Protein 1VI4 (pdb70)

Secondary structure (DSSP, 8-state):
---HHHHHHHSGGG--------EE-SS-S-EEEEEEEEE-SS--HHHHHHHTS--TTEEEEEE-TT--SSB--HHHHHHHHHTT--EEEEEEEE---------EEEEEEE-SPPP---S--EES--B-----B-TTSEEEEETTEE---S------

Nearest PDB structures (foldseek):
  1vi4-assembly1_A  TM=1.006E+00  e=1.254E-30  Vibrio cholerae
  3c8o-assembly1_B  TM=9.596E-01  e=2.196E-20  Pseudomonas aeruginosa
  2pcn-assembly1_A  TM=9.582E-01  e=2.403E-16  Geobacillus kaustophilus HTA426
  1j3l-assembly1_A  TM=9.278E-01  e=1.920E-16  Thermus thermophilus
  1nxj-assembly1_A  TM=9.065E-01  e=3.180E-16  Mycobacterium tuberculosis

B-factor: mean 25.42, std 8.99, range [13.86, 71.29]

Sequence (156 aa):
RDITPDLCDKYESQVTLLNLPLQNFGQRSAFWGEIVTVRCYHDNSKVRDVLSQNGKGKVLVVDGHGSCHKALGDQLAILAIKNDWEGVIIYGAVRDVVASEDLGIKALGTSPFKTEKRGAGQVNVTLTQNQIVEPGDYLYADWNGILSETALDVAE

Radius of gyration: 14.41 Å; Cα contacts (8 Å, |Δi|>4): 395; chains: 1; bounding box: 34×39×31 Å

Organism: Vibrio cholerae serotype O1 (strain ATCC 39315 / El Tor Inaba N16961) (NCBI:txid243277)

Foldseek 3Di:
DDWVVVCCVPVVVFKDFDDDPKDWQALDQKFKAFEKEKEAELALQVVQVVLQAQAARYEYEYHNVQEAQAANEVVSVVSNVVSHHQAYHYSYAHDPRVNNYHHTYMYNYHHNHHGDHDPDIDIQDWDAVNDIDHGRAMWIGGVVGIMHRDDDDTDD

CATH classification: 3.50.30.40

InterPro domains:
  IPR005493 Ribonuclease E inhibitor RraA/RraA-like protein [PF03737] (5-152)
  IPR005493 Ribonuclease E inhibitor RraA/RraA-like protein [cd16841] (6-152)
  IPR010203 Regulator of ribonuclease activity A [TIGR01935] (5-154)
  IPR036704 Ribonuclease E inhibitor RraA/RraA-like superfamily [SSF89562] (1-158)

Structure (mmCIF, N/CA/C/O backbone):
data_1VI4
#
_entry.id   1VI4
#
_cell.length_a   115.330
_cell.length_b   115.330
_cell.length_c   94.585
_cell.angle_alpha   90.00
_cell.angle_beta   90.00
_cell.angle_gamma   120.00
#
_symmetry.space_group_name_H-M   'H 3 2'
#
loop_
_entity.id
_entity.type
_entity.pdbx_description
1 polymer 'Regulator of ribonuclease activity A protein 1'
2 water water
#
loop_
_atom_site.group_PDB
_atom_site.id
_atom_site.type_symbol
_atom_site.label_atom_id
_atom_site.label_alt_id
_atom_site.label_comp_id
_atom_site.label_asym_id
_atom_site.label_entity_id
_atom_site.label_seq_id
_atom_site.pdbx_PDB_ins_code
_atom_site.Cartn_x
_atom_site.Cartn_y
_atom_site.Cartn_z
_atom_site.occupancy
_atom_site.B_iso_or_equiv
_atom_site.auth_seq_id
_atom_site.auth_comp_id
_atom_site.auth_asym_id
_atom_site.auth_atom_id
_atom_site.pdbx_PDB_model_num
ATOM 9 N N . ARG A 1 5 ? 3.465 15.080 28.246 1.00 41.84 3 ARG A N 1
ATOM 10 C CA . ARG A 1 5 ? 2.424 15.762 27.497 1.00 37.58 3 ARG A CA 1
ATOM 11 C C . ARG A 1 5 ? 2.724 15.958 26.019 1.00 33.63 3 ARG A C 1
ATOM 12 O O . ARG A 1 5 ? 3.877 15.930 25.581 1.00 33.82 3 ARG A O 1
ATOM 20 N N . ASP A 1 6 ? 1.654 16.229 25.257 1.00 28.96 4 ASP A N 1
ATOM 21 C CA . ASP A 1 6 ? 1.776 16.490 23.829 1.00 24.95 4 ASP A CA 1
ATOM 22 C C . ASP A 1 6 ? 2.451 17.866 23.675 1.00 24.69 4 ASP A C 1
ATOM 23 O O . ASP A 1 6 ? 1.922 18.772 24.344 1.00 26.25 4 ASP A O 1
ATOM 28 N N . ILE A 1 7 ? 3.328 18.054 22.695 1.00 22.04 5 ILE A N 1
ATOM 29 C CA . ILE A 1 7 ? 4.017 19.306 22.503 1.00 20.22 5 ILE A CA 1
ATOM 30 C C . ILE A 1 7 ? 3.876 19.867 21.104 1.00 19.06 5 ILE A C 1
ATOM 31 O O . ILE A 1 7 ? 3.987 21.080 20.937 1.00 20.62 5 ILE A O 1
ATOM 36 N N . THR A 1 8 ? 3.596 19.063 20.058 1.00 17.51 6 THR A N 1
ATOM 37 C CA . THR A 1 8 ? 3.523 19.578 18.725 1.00 16.58 6 THR A CA 1
ATOM 38 C C . THR A 1 8 ? 2.293 20.444 18.429 1.00 17.42 6 THR A C 1
ATOM 39 O O . THR A 1 8 ? 2.440 21.299 17.589 1.00 16.60 6 THR A O 1
ATOM 43 N N . PRO A 1 9 ? 1.127 20.138 18.944 1.00 17.94 7 PRO A N 1
ATOM 44 C CA . PRO A 1 9 ? -0.064 20.958 18.668 1.00 19.10 7 PRO A CA 1
ATOM 45 C C . PRO A 1 9 ? 0.169 22.398 19.152 1.00 18.88 7 PRO A C 1
ATOM 46 O O . PRO A 1 9 ? -0.186 23.278 18.391 1.00 20.88 7 PRO A O 1
ATOM 50 N N . ASP A 1 10 ? 0.642 22.599 20.368 1.00 21.60 8 ASP A N 1
ATOM 51 C CA . ASP A 1 10 ? 0.937 23.963 20.844 1.00 22.75 8 ASP A CA 1
ATOM 52 C C . ASP A 1 10 ? 1.953 24.675 19.973 1.00 23.33 8 ASP A C 1
ATOM 53 O O . ASP A 1 10 ? 1.849 25.890 19.662 1.00 23.20 8 ASP A O 1
ATOM 58 N N . LEU A 1 11 ? 2.989 23.986 19.500 1.00 23.11 9 LEU A N 1
ATOM 59 C CA . LEU A 1 11 ? 4.012 24.527 18.631 1.00 21.37 9 LEU A CA 1
ATOM 60 C C . LEU A 1 11 ? 3.444 24.983 17.318 1.00 22.69 9 LEU A C 1
ATOM 61 O O . LEU A 1 11 ? 3.688 26.124 16.858 1.00 21.88 9 LEU A O 1
ATOM 66 N N . CYS A 1 12 ? 2.674 24.108 16.636 1.00 20.71 10 CYS A N 1
ATOM 67 C CA . CYS A 1 12 ? 2.037 24.503 15.412 1.00 21.66 10 CYS A CA 1
ATOM 68 C C . CYS A 1 12 ? 1.102 25.719 15.613 1.00 22.43 10 CYS A C 1
ATOM 69 O O . CYS A 1 12 ? 1.009 26.498 14.689 1.00 26.18 10 CYS A O 1
ATOM 72 N N . ASP A 1 13 ? 0.413 25.770 16.737 1.00 23.97 11 ASP A N 1
ATOM 73 C CA . ASP A 1 13 ? -0.533 26.909 16.855 1.00 25.74 11 ASP A CA 1
ATOM 74 C C . ASP A 1 13 ? 0.225 28.217 17.109 1.00 25.81 11 ASP A C 1
ATOM 75 O O . ASP A 1 13 ? -0.286 29.271 16.720 1.00 27.17 11 ASP A O 1
ATOM 80 N N . LYS A 1 14 ? 1.366 28.139 17.749 1.00 26.47 12 LYS A N 1
ATOM 81 C CA . LYS A 1 14 ? 2.103 29.389 18.064 1.00 26.97 12 LYS A CA 1
ATOM 82 C C . LYS A 1 14 ? 3.124 29.776 17.039 1.00 28.51 12 LYS A C 1
ATOM 83 O O . LYS A 1 14 ? 3.336 30.952 16.699 1.00 26.70 12 LYS A O 1
ATOM 85 N N . TYR A 1 15 ? 3.826 28.799 16.463 1.00 26.16 13 TYR A N 1
ATOM 86 C CA . TYR A 1 15 ? 4.883 29.073 15.498 1.00 26.79 13 TYR A CA 1
ATOM 87 C C . TYR A 1 15 ? 4.556 28.537 14.127 1.00 27.83 13 TYR A C 1
ATOM 88 O O . TYR A 1 15 ? 5.411 28.118 13.365 1.00 29.00 13 TYR A O 1
ATOM 97 N N . GLU A 1 16 ? 3.280 28.522 13.764 1.00 29.33 14 GLU A N 1
ATOM 98 C CA . GLU A 1 16 ? 2.794 27.978 12.528 1.00 31.22 14 GLU A CA 1
ATOM 99 C C . GLU A 1 16 ? 3.604 28.239 11.285 1.00 32.54 14 GLU A C 1
ATOM 100 O O . GLU A 1 16 ? 3.955 27.284 10.589 1.00 32.23 14 GLU A O 1
ATOM 106 N N . SER A 1 17 ? 4.003 29.470 11.040 1.00 32.46 15 SER A N 1
ATOM 107 C CA . SER A 1 17 ? 4.768 29.869 9.889 1.00 33.79 15 SER A CA 1
ATOM 108 C C . SER A 1 17 ? 6.213 29.367 9.906 1.00 32.05 15 SER A C 1
ATOM 109 O O . SER A 1 17 ? 6.850 29.349 8.843 1.00 35.35 15 SER A O 1
ATOM 112 N N . GLN A 1 18 ? 6.763 29.039 11.066 1.00 28.20 16 GLN A N 1
ATOM 113 C CA . GLN A 1 18 ? 8.169 28.600 11.071 1.00 28.39 16 GLN A CA 1
ATOM 114 C C . GLN A 1 18 ? 8.334 27.079 11.160 1.00 27.65 16 GLN A C 1
ATOM 115 O O . GLN A 1 18 ? 9.495 26.685 11.359 1.00 26.08 16 GLN A O 1
ATOM 121 N N . VAL A 1 19 ? 7.252 26.306 11.106 1.00 25.34 17 VAL A N 1
ATOM 122 C CA . VAL A 1 19 ? 7.452 24.841 11.275 1.00 25.20 17 VAL A CA 1
ATOM 123 C C . VAL A 1 19 ? 7.107 24.083 10.010 1.00 24.44 17 VAL A C 1
ATOM 124 O O . VAL A 1 19 ? 6.263 24.516 9.236 1.00 26.00 17 VAL A O 1
ATOM 128 N N . THR A 1 20 ? 7.760 22.951 9.778 1.00 25.40 18 THR A N 1
ATOM 129 C CA . THR A 1 20 ? 7.524 22.099 8.636 1.00 22.84 18 THR A CA 1
ATOM 130 C C . THR A 1 20 ? 7.307 20.662 9.114 1.00 21.94 18 THR A C 1
ATOM 131 O O . THR A 1 20 ? 8.123 20.147 9.890 1.00 19.48 18 THR A O 1
ATOM 135 N N . LEU A 1 21 ? 6.260 20.000 8.609 1.00 18.73 19 LEU A N 1
ATOM 136 C CA . LEU A 1 21 ? 6.054 18.627 9.125 1.00 18.40 19 LEU A CA 1
ATOM 137 C C . LEU A 1 21 ? 7.068 17.717 8.437 1.00 15.35 19 LEU A C 1
ATOM 138 O O . LEU A 1 21 ? 7.339 17.904 7.232 1.00 19.64 19 LEU A O 1
ATOM 143 N N . LEU A 1 22 ? 7.588 16.752 9.153 1.00 17.92 20 LEU A N 1
ATOM 144 C CA . LEU A 1 22 ? 8.477 15.765 8.532 1.00 17.01 20 LEU A CA 1
ATOM 145 C C . LEU A 1 22 ? 7.508 14.528 8.459 1.00 15.82 20 LEU A C 1
ATOM 146 O O . LEU A 1 22 ? 7.237 14.004 9.540 1.00 17.85 20 LEU A O 1
ATOM 151 N N . ASN A 1 23 ? 7.073 14.197 7.306 1.00 17.79 21 ASN A N 1
ATOM 152 C CA . ASN A 1 23 ? 6.096 13.115 7.130 1.00 18.70 21 ASN A CA 1
ATOM 153 C C . ASN A 1 23 ? 6.709 11.789 6.811 1.00 19.23 21 ASN A C 1
ATOM 154 O O . ASN A 1 23 ? 7.042 11.448 5.672 1.00 22.53 21 ASN A O 1
ATOM 159 N N . LEU A 1 24 ? 6.945 10.971 7.850 1.00 21.10 22 LEU A N 1
ATOM 160 C CA . LEU A 1 24 ? 7.496 9.609 7.611 1.00 19.78 22 LEU A CA 1
ATOM 161 C C . LEU A 1 24 ? 6.609 8.670 8.404 1.00 19.13 22 LEU A C 1
ATOM 162 O O . LEU A 1 24 ? 6.182 8.969 9.527 1.00 17.78 22 LEU A O 1
ATOM 167 N N . PRO A 1 25 ? 6.472 7.402 7.943 1.00 20.79 23 PRO A N 1
ATOM 168 C CA . PRO A 1 25 ? 5.571 6.482 8.637 1.00 21.11 23 PRO A CA 1
ATOM 169 C C . PRO A 1 25 ? 6.287 5.785 9.766 1.00 20.84 23 PRO A C 1
ATOM 170 O O . PRO A 1 25 ? 6.587 4.584 9.677 1.00 19.71 23 PRO A O 1
ATOM 174 N N . LEU A 1 26 ? 6.604 6.493 10.846 1.00 19.66 24 LEU A N 1
ATOM 175 C CA . LEU A 1 26 ? 7.352 5.915 11.951 1.00 20.89 24 LEU A CA 1
ATOM 176 C C . LEU A 1 26 ? 6.512 5.479 13.129 1.00 22.48 24 LEU A C 1
ATOM 177 O O . LEU A 1 26 ? 5.391 5.968 13.364 1.00 25.61 24 LEU A O 1
ATOM 182 N N . GLN A 1 27 ? 7.027 4.558 13.913 1.00 18.59 25 GLN A N 1
ATOM 183 C CA . GLN A 1 27 ? 6.434 4.033 15.112 1.00 19.54 25 GLN A CA 1
ATOM 184 C C . GLN A 1 27 ? 7.226 4.565 16.304 1.00 20.39 25 GLN A C 1
ATOM 185 O O . GLN A 1 27 ? 8.455 4.780 16.177 1.00 21.08 25 GLN A O 1
ATOM 196 N N . ASN A 1 28 ? 6.604 4.594 17.461 1.00 19.69 26 ASN A N 1
ATOM 197 C CA . ASN A 1 28 ? 7.180 5.019 18.714 1.00 18.48 26 ASN A CA 1
ATOM 198 C C . ASN A 1 28 ? 7.685 3.821 19.502 1.00 21.69 26 ASN A C 1
ATOM 199 O O . ASN A 1 28 ? 6.953 2.817 19.689 1.00 21.03 26 ASN A O 1
ATOM 204 N N . PHE A 1 29 ? 8.900 3.879 20.002 1.00 19.77 27 PHE A N 1
ATOM 205 C CA . PHE A 1 29 ? 9.494 2.750 20.722 1.00 21.93 27 PHE A CA 1
ATOM 206 C C . PHE A 1 29 ? 10.092 3.080 22.066 1.00 21.56 27 PHE A C 1
ATOM 207 O O . PHE A 1 29 ? 10.258 2.152 22.876 1.00 22.67 27 PHE A O 1
ATOM 215 N N . GLY A 1 30 ? 10.386 4.347 22.383 1.00 21.34 28 GLY A N 1
ATOM 216 C CA . GLY A 1 30 ? 10.990 4.669 23.663 1.00 20.21 28 GLY A CA 1
ATOM 217 C C . GLY A 1 30 ? 9.945 4.975 24.727 1.00 21.59 28 GLY A C 1
ATOM 218 O O . GLY A 1 30 ? 8.775 5.205 24.444 1.00 22.53 28 GLY A O 1
ATOM 219 N N . GLN A 1 31 ? 10.402 5.118 25.980 1.00 21.83 29 GLN A N 1
ATOM 220 C CA . GLN A 1 31 ? 9.490 5.430 27.084 1.00 22.53 29 GLN A CA 1
ATOM 221 C C . GLN A 1 31 ? 9.053 6.894 27.029 1.00 24.23 29 GLN A C 1
ATOM 222 O O . GLN A 1 31 ? 8.013 7.265 27.580 1.00 22.33 29 GLN A O 1
ATOM 228 N N . ARG A 1 32 ? 9.946 7.727 26.476 1.00 23.25 30 ARG A N 1
ATOM 229 C CA . ARG A 1 32 ? 9.649 9.152 26.359 1.00 22.27 30 ARG A CA 1
ATOM 230 C C . ARG A 1 32 ? 8.794 9.374 25.120 1.00 19.69 30 ARG A C 1
ATOM 231 O O . ARG A 1 32 ? 9.239 9.140 24.016 1.00 21.75 30 ARG A O 1
ATOM 239 N N . SER A 1 33 ? 7.583 9.855 25.263 1.00 20.37 31 SER A N 1
ATOM 240 C CA . SER A 1 33 ? 6.745 10.054 24.085 1.00 21.66 31 SER A CA 1
ATOM 241 C C . SER A 1 33 ? 7.082 11.351 23.363 1.00 21.26 31 SER A C 1
ATOM 242 O O . SER A 1 33 ? 6.933 11.355 22.134 1.00 21.41 31 SER A O 1
ATOM 245 N N . ALA A 1 34 ? 7.774 12.293 24.035 1.00 20.97 32 ALA A N 1
ATOM 246 C CA . ALA A 1 34 ? 8.089 13.548 23.329 1.00 19.96 32 ALA A CA 1
ATOM 247 C C . ALA A 1 34 ? 9.579 13.895 23.496 1.00 19.51 32 ALA A C 1
ATOM 248 O O . ALA A 1 34 ? 10.082 13.616 24.590 1.00 22.72 32 ALA A O 1
ATOM 250 N N . PHE A 1 35 ? 10.182 14.448 22.469 1.00 18.07 33 PHE A N 1
ATOM 251 C CA . PHE A 1 35 ? 11.626 14.780 22.502 1.00 18.46 33 PHE A CA 1
ATOM 252 C C . PHE A 1 35 ? 11.941 15.814 21.452 1.00 19.44 33 PHE A C 1
ATOM 253 O O . PHE A 1 35 ? 11.301 15.936 20.381 1.00 18.41 33 PHE A O 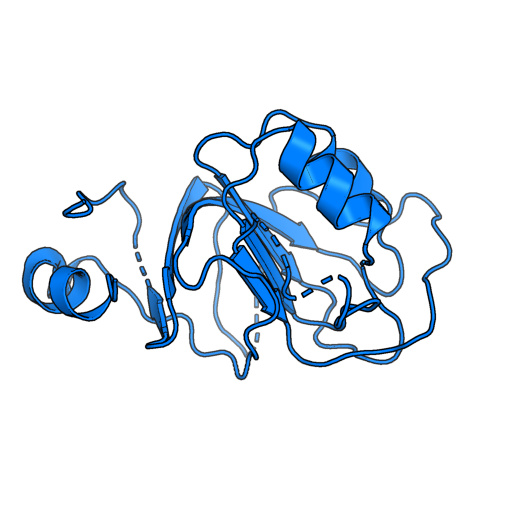1
ATOM 261 N N . TRP A 1 36 ? 12.954 16.686 21.748 1.00 16.70 34 TRP A N 1
ATOM 262 C CA . TRP A 1 36 ? 13.233 17.741 20.809 1.00 15.77 34 TRP A CA 1
ATOM 263 C C . TRP A 1 36 ? 14.683 18.227 20.980 1.00 16.14 34 TRP A C 1
ATOM 264 O O . TRP A 1 36 ? 15.257 17.946 22.019 1.00 15.58 34 TRP A O 1
ATOM 275 N N . GLY A 1 37 ? 15.133 18.887 19.909 1.00 19.05 35 GLY A N 1
ATOM 276 C CA . GLY A 1 37 ? 16.531 19.411 20.036 1.00 20.54 35 GLY A CA 1
ATOM 277 C C . GLY A 1 37 ? 17.058 19.767 18.665 1.00 18.80 35 GLY A C 1
ATOM 278 O O . GLY A 1 37 ? 16.387 19.756 17.637 1.00 19.51 35 GLY A O 1
ATOM 279 N N . GLU A 1 38 ? 18.411 20.017 18.653 1.00 20.18 36 GLU A N 1
ATOM 280 C CA . GLU A 1 38 ? 19.025 20.356 17.379 1.00 14.93 36 GLU A CA 1
ATOM 281 C C . GLU A 1 38 ? 19.284 19.052 16.640 1.00 15.85 36 GLU A C 1
ATOM 282 O O . GLU A 1 38 ? 19.682 18.079 17.294 1.00 17.79 36 GLU A O 1
ATOM 288 N N . ILE A 1 39 ? 19.064 19.001 15.340 1.00 16.81 37 ILE A N 1
ATOM 289 C CA . ILE A 1 39 ? 19.281 17.789 14.536 1.00 15.84 37 ILE A CA 1
ATOM 290 C C . ILE A 1 39 ? 20.744 17.492 14.223 1.00 16.86 37 ILE A C 1
ATOM 291 O O . ILE A 1 39 ? 21.514 18.394 13.860 1.00 18.61 37 ILE A O 1
ATOM 296 N N . VAL A 1 40 ? 21.118 16.254 14.410 1.00 13.99 38 VAL A N 1
ATOM 297 C CA . VAL A 1 40 ? 22.467 15.757 14.056 1.00 16.30 38 VAL A CA 1
ATOM 298 C C . VAL A 1 40 ? 22.069 14.604 13.077 1.00 17.15 38 VAL A C 1
ATOM 299 O O . VAL A 1 40 ? 21.175 13.844 13.464 1.00 18.13 38 VAL A O 1
ATOM 303 N N . THR A 1 41 ? 22.709 14.481 11.950 1.00 17.56 39 THR A N 1
ATOM 304 C CA . THR A 1 41 ? 22.393 13.427 11.021 1.00 17.65 39 THR A CA 1
ATOM 305 C C . THR A 1 41 ? 23.484 12.401 10.785 1.00 17.67 39 THR A C 1
ATOM 306 O O . THR A 1 41 ? 24.690 12.633 10.942 1.00 17.29 39 THR A O 1
ATOM 310 N N . VAL A 1 42 ? 22.982 11.206 10.423 1.00 17.77 40 VAL A N 1
ATOM 311 C CA . VAL A 1 42 ? 23.832 10.104 10.005 1.00 18.70 40 VAL A CA 1
ATOM 312 C C . VAL A 1 42 ? 23.193 9.501 8.754 1.00 18.36 40 VAL A C 1
ATOM 313 O O . VAL A 1 42 ? 21.973 9.323 8.721 1.00 20.70 40 VAL A O 1
ATOM 317 N N . ARG A 1 43 ? 23.972 9.219 7.713 1.0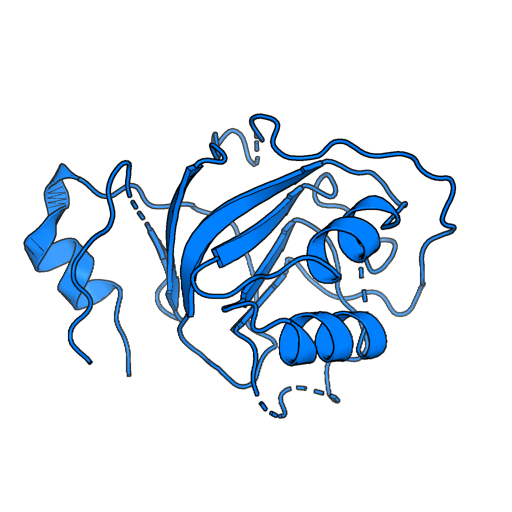0 20.13 41 ARG A N 1
ATOM 318 C CA . ARG A 1 43 ? 23.474 8.552 6.517 1.00 19.99 41 ARG A CA 1
ATOM 319 C C . ARG A 1 43 ? 24.269 7.241 6.433 1.00 21.33 41 ARG A C 1
ATOM 320 O O . ARG A 1 43 ? 25.508 7.310 6.472 1.00 20.47 41 ARG A O 1
ATOM 328 N N . CYS A 1 44 ? 23.599 6.087 6.361 1.00 20.53 42 CYS A N 1
ATOM 329 C CA . CYS A 1 44 ? 24.353 4.829 6.330 1.00 21.34 42 CYS A CA 1
ATOM 330 C C . CYS A 1 44 ? 23.500 3.725 5.702 1.00 20.51 42 CYS A C 1
ATOM 331 O O . CYS A 1 44 ? 22.300 3.926 5.482 1.00 21.34 42 CYS A O 1
ATOM 334 N N . TYR A 1 45 ? 24.134 2.608 5.390 1.00 22.95 43 TYR A N 1
ATOM 335 C CA . TYR A 1 45 ? 23.334 1.521 4.766 1.00 23.35 43 TYR A CA 1
ATOM 336 C C . TYR A 1 45 ? 23.866 0.183 5.231 1.00 22.37 43 TYR A C 1
ATOM 337 O O . TYR A 1 45 ? 25.008 -0.188 4.920 1.00 22.01 43 TYR A O 1
ATOM 346 N N . HIS A 1 46 ? 23.096 -0.451 6.106 1.00 20.88 44 HIS A N 1
ATOM 347 C CA . HIS A 1 46 ? 23.399 -1.736 6.721 1.00 24.13 44 HIS A CA 1
ATOM 348 C C . HIS A 1 46 ? 24.754 -1.678 7.422 1.00 25.26 44 HIS A C 1
ATOM 349 O O . HIS A 1 46 ? 25.485 -2.685 7.469 1.00 24.65 44 HIS A O 1
ATOM 356 N N . ASP A 1 47 ? 24.998 -0.553 8.092 1.00 23.05 45 ASP A N 1
ATOM 357 C CA . ASP A 1 47 ? 26.281 -0.385 8.812 1.00 23.46 45 ASP A CA 1
ATOM 358 C C . ASP A 1 47 ? 26.036 0.739 9.822 1.00 21.41 45 ASP A C 1
ATOM 359 O O . ASP A 1 47 ? 25.796 1.849 9.329 1.00 21.49 45 ASP A O 1
ATOM 364 N N . ASN A 1 48 ? 25.950 0.414 11.104 1.00 22.42 46 ASN A N 1
ATOM 365 C CA . ASN A 1 48 ? 25.681 1.414 12.136 1.00 21.46 46 ASN A CA 1
ATOM 366 C C . ASN A 1 48 ? 26.944 1.966 12.783 1.00 20.47 46 ASN A C 1
ATOM 367 O O . ASN A 1 48 ? 26.865 2.491 13.894 1.00 21.68 46 ASN A O 1
ATOM 372 N N . SER A 1 49 ? 28.108 1.834 12.132 1.00 20.40 47 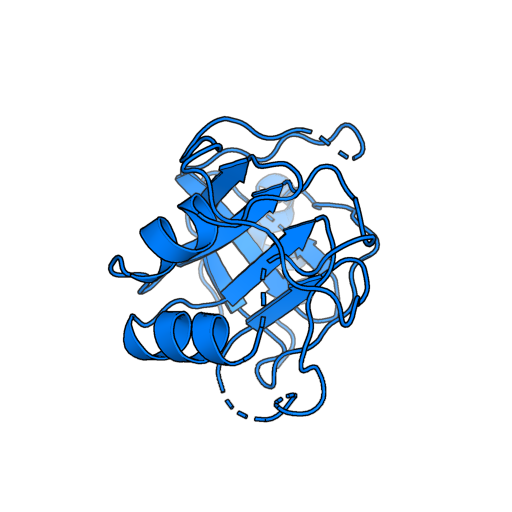SER A N 1
ATOM 373 C CA . SER A 1 49 ? 29.340 2.359 12.713 1.00 20.66 47 SER A CA 1
ATOM 374 C C . SER A 1 49 ? 29.211 3.838 13.156 1.00 19.58 47 SER A C 1
ATOM 375 O O . SER A 1 49 ? 29.638 4.209 14.223 1.00 19.30 47 SER A O 1
ATOM 378 N N . LYS A 1 50 ? 28.643 4.662 12.290 1.00 20.59 48 LYS A N 1
ATOM 379 C CA . LYS A 1 50 ? 28.523 6.108 12.580 1.00 21.07 48 LYS A CA 1
ATOM 380 C C . LYS A 1 50 ? 27.446 6.384 13.600 1.00 19.70 48 LYS A C 1
ATOM 381 O O . LYS A 1 50 ? 27.443 7.407 14.282 1.00 20.76 48 LYS A O 1
ATOM 387 N N . VAL A 1 51 ? 26.421 5.468 13.640 1.00 20.12 49 VAL A N 1
ATOM 388 C CA . VAL A 1 51 ? 25.409 5.633 14.686 1.00 18.18 49 VAL A CA 1
ATOM 389 C C . VAL A 1 51 ? 26.077 5.516 16.027 1.00 19.21 49 VAL A C 1
ATOM 390 O O . VAL A 1 51 ? 25.932 6.317 16.956 1.00 18.01 49 VAL A O 1
ATOM 394 N N . ARG A 1 52 ? 26.960 4.505 16.197 1.00 20.78 50 ARG A N 1
ATOM 395 C CA . ARG A 1 52 ? 27.688 4.341 17.453 1.00 21.17 50 ARG A CA 1
ATOM 396 C C . ARG A 1 52 ? 28.689 5.480 17.689 1.00 21.85 50 ARG A C 1
ATOM 397 O O . ARG A 1 52 ? 28.791 5.998 18.825 1.00 21.05 50 ARG A O 1
ATOM 405 N N . ASP A 1 53 ? 29.335 5.946 16.642 1.00 20.79 51 ASP A N 1
ATOM 406 C CA . ASP A 1 53 ? 30.326 7.031 16.833 1.00 22.50 51 ASP A CA 1
ATOM 407 C C . ASP A 1 53 ? 29.647 8.321 17.354 1.00 21.68 51 ASP A C 1
ATOM 408 O O . ASP A 1 53 ? 30.121 8.967 18.301 1.00 21.22 51 ASP A O 1
ATOM 413 N N . VAL A 1 54 ? 28.508 8.655 16.767 1.00 19.48 52 VAL A N 1
ATOM 414 C CA . VAL A 1 54 ? 27.768 9.875 17.134 1.00 20.28 52 VAL A CA 1
ATOM 415 C C . VAL A 1 54 ? 27.175 9.798 18.499 1.00 18.54 52 VAL A C 1
ATOM 416 O O . VAL A 1 54 ? 27.262 10.747 19.312 1.00 18.70 52 VAL A O 1
ATOM 420 N N . LEU A 1 55 ? 26.568 8.672 18.864 1.00 19.52 53 LEU A N 1
ATOM 421 C CA . LEU A 1 55 ? 25.957 8.470 20.159 1.00 18.43 53 LEU A CA 1
ATOM 422 C C . LEU A 1 55 ? 26.967 8.449 21.297 1.00 19.62 53 LEU A C 1
ATOM 423 O O . LEU A 1 55 ? 26.549 8.665 22.428 1.00 18.72 53 LEU A O 1
ATOM 428 N N . SER A 1 56 ? 28.251 8.306 21.002 1.00 20.80 54 SER A N 1
ATOM 429 C CA . SER A 1 56 ? 29.276 8.386 22.054 1.00 22.07 54 SER A CA 1
ATOM 430 C C . SER A 1 56 ? 29.636 9.841 22.319 1.00 23.36 54 SER A C 1
ATOM 431 O O . SER A 1 56 ? 30.401 10.112 23.277 1.00 23.49 54 SER A O 1
ATOM 434 N N . GLN A 1 57 ? 29.142 10.763 21.494 1.00 21.07 55 GLN A N 1
ATOM 435 C CA . GLN A 1 57 ? 29.384 12.197 21.666 1.00 19.65 55 GLN A CA 1
ATOM 436 C C . GLN A 1 57 ? 28.337 12.812 22.589 1.00 20.97 55 GLN A C 1
ATOM 437 O O . GLN A 1 57 ? 27.260 12.232 22.782 1.00 17.87 55 GLN A O 1
ATOM 443 N N . ASN A 1 58 ? 28.588 14.017 23.107 1.00 18.73 56 ASN A N 1
ATOM 444 C CA . ASN A 1 58 ? 27.599 14.648 23.998 1.00 20.40 56 ASN A CA 1
ATOM 445 C C . ASN A 1 58 ? 26.304 14.939 23.244 1.00 19.35 56 ASN A C 1
ATOM 446 O O . ASN A 1 58 ? 26.339 15.702 22.293 1.00 20.46 56 ASN A O 1
ATOM 451 N N . GLY A 1 59 ? 25.158 14.375 23.666 1.00 20.72 57 GLY A N 1
ATOM 452 C CA . GLY A 1 59 ? 23.908 14.615 22.926 1.00 19.77 57 GLY A CA 1
ATOM 453 C C . GLY A 1 59 ? 22.921 15.553 23.620 1.00 20.66 57 GLY A C 1
ATOM 454 O O . GLY A 1 59 ? 21.754 15.630 23.178 1.00 18.14 57 GLY A O 1
ATOM 455 N N . LYS A 1 60 ? 23.263 16.188 24.732 1.00 19.33 58 LYS A N 1
ATOM 456 C CA . LYS A 1 60 ? 22.325 17.089 25.406 1.00 21.17 58 LYS A CA 1
ATOM 457 C C . LYS A 1 60 ? 21.749 18.107 24.423 1.00 21.01 58 LYS A C 1
ATOM 458 O O . LYS A 1 60 ? 22.470 18.744 23.621 1.00 18.49 58 LYS A O 1
ATOM 464 N N . GLY A 1 61 ? 20.407 18.162 24.376 1.00 19.56 59 GLY A N 1
ATOM 465 C CA . GLY A 1 61 ? 19.736 19.099 23.491 1.00 17.95 59 GLY A CA 1
ATOM 466 C C . GLY A 1 61 ? 19.791 18.775 22.044 1.00 16.74 59 GLY A C 1
ATOM 467 O O . GLY A 1 61 ? 19.505 19.628 21.178 1.00 17.15 59 GLY A O 1
ATOM 468 N N . LYS A 1 62 ? 20.149 17.517 21.685 1.00 18.46 60 LYS A N 1
ATOM 469 C CA . LYS A 1 62 ? 20.233 17.046 20.362 1.00 16.34 60 LYS A CA 1
ATOM 470 C C . LYS A 1 62 ? 19.361 15.781 20.091 1.00 17.03 60 LYS A C 1
ATOM 471 O O . LYS A 1 62 ? 19.170 15.007 21.004 1.00 17.06 60 LYS A O 1
ATOM 477 N N . VAL A 1 63 ? 18.967 15.674 18.852 1.00 17.74 61 VAL A N 1
ATOM 478 C CA . VAL A 1 63 ? 18.215 14.534 18.323 1.00 17.62 61 VAL A CA 1
ATOM 479 C C . VAL A 1 63 ? 18.968 13.972 17.133 1.00 15.71 61 VAL A C 1
ATOM 480 O O . VAL A 1 63 ? 19.281 14.665 16.167 1.00 16.45 61 VAL A O 1
ATOM 484 N N . LEU A 1 64 ? 19.256 12.673 17.185 1.00 17.77 62 LEU A N 1
ATOM 485 C CA . LEU A 1 64 ? 19.984 12.058 16.078 1.00 16.88 62 LEU A CA 1
ATOM 486 C C . LEU A 1 64 ? 18.991 11.547 15.043 1.00 17.06 62 LEU A C 1
ATOM 487 O O . LEU A 1 64 ? 18.041 10.835 15.394 1.00 16.05 62 LEU A O 1
ATOM 492 N N . VAL A 1 65 ? 19.211 11.920 13.774 1.00 16.33 63 VAL A N 1
ATOM 493 C CA . VAL A 1 65 ? 18.281 11.391 12.754 1.00 18.13 63 VAL A CA 1
ATOM 494 C C . VAL A 1 65 ? 19.087 10.545 11.807 1.00 19.51 63 VAL A C 1
ATOM 495 O O . VAL A 1 65 ? 20.088 11.044 11.287 1.00 18.18 63 VAL A O 1
ATOM 499 N N . VAL A 1 66 ? 18.740 9.233 11.719 1.00 16.70 64 VAL A N 1
ATOM 500 C CA . VAL A 1 66 ? 19.483 8.324 10.891 1.00 18.06 64 VAL A CA 1
ATOM 501 C C . VAL A 1 66 ? 18.777 7.844 9.620 1.00 19.66 64 VAL A C 1
ATOM 502 O O . VAL A 1 66 ? 17.674 7.262 9.721 1.00 19.80 64 VAL A O 1
ATOM 506 N N . ASP A 1 67 ? 19.303 8.264 8.480 1.00 17.64 65 ASP A N 1
ATOM 507 C CA . ASP A 1 67 ? 18.873 7.793 7.181 1.00 20.73 65 ASP A CA 1
ATOM 508 C C . ASP A 1 67 ? 19.561 6.462 6.882 1.00 20.73 65 ASP A C 1
ATOM 509 O O . ASP A 1 67 ? 20.682 6.373 6.370 1.00 20.57 65 ASP A O 1
ATOM 514 N N . GLY A 1 68 ? 18.786 5.361 7.087 1.00 19.15 66 GLY A N 1
ATOM 515 C CA . GLY A 1 68 ? 19.333 4.035 6.831 1.00 20.64 66 GLY A CA 1
ATOM 516 C C . GLY A 1 68 ? 18.772 3.483 5.524 1.00 21.12 66 GLY A C 1
ATOM 517 O O . GLY A 1 68 ? 18.609 2.289 5.313 1.00 20.49 66 GLY A O 1
ATOM 518 N N . HIS A 1 69 ? 18.297 4.420 4.691 1.00 20.84 67 HIS A N 1
ATOM 519 C CA . HIS A 1 69 ? 17.741 4.202 3.388 1.00 21.30 67 HIS A CA 1
ATOM 520 C C . HIS A 1 69 ? 16.398 3.475 3.439 1.00 22.27 67 HIS A C 1
ATOM 521 O O . HIS A 1 69 ? 15.948 2.918 2.442 1.00 22.83 67 HIS A O 1
ATOM 528 N N . GLY A 1 70 ? 15.707 3.553 4.564 1.00 21.10 68 GLY A N 1
ATOM 529 C CA . GLY A 1 70 ? 14.419 2.966 4.804 1.00 21.73 68 GLY A CA 1
ATOM 530 C C . GLY A 1 70 ? 14.483 1.440 4.927 1.00 22.89 68 GLY A C 1
ATOM 531 O O . GLY A 1 70 ? 13.445 0.794 4.847 1.00 20.58 68 GLY A O 1
ATOM 532 N N . SER A 1 71 ? 15.672 0.847 5.000 1.00 21.58 69 SER A N 1
ATOM 533 C CA . SER A 1 71 ? 15.747 -0.615 5.083 1.00 21.53 69 SER A CA 1
ATOM 534 C C . SER A 1 71 ? 15.455 -1.180 6.450 1.00 22.00 69 SER A C 1
ATOM 535 O O . SER A 1 71 ? 15.929 -0.766 7.511 1.00 21.06 69 SER A O 1
ATOM 538 N N . CYS A 1 72 ? 14.579 -2.205 6.499 1.00 21.01 70 CYS A N 1
ATOM 539 C CA . CYS A 1 72 ? 14.292 -2.867 7.757 1.00 21.47 70 CYS A CA 1
ATOM 540 C C . CYS A 1 72 ? 14.877 -4.291 7.735 1.00 22.70 70 CYS A C 1
ATOM 541 O O . CYS A 1 72 ? 14.518 -5.115 8.579 1.00 24.29 70 CYS A O 1
ATOM 544 N N . HIS A 1 73 ? 15.813 -4.541 6.844 1.00 24.13 71 HIS A N 1
ATOM 545 C CA . HIS A 1 73 ? 16.415 -5.900 6.845 1.00 25.81 71 HIS A CA 1
ATOM 546 C C . HIS A 1 73 ? 17.347 -6.101 8.016 1.00 25.56 71 HIS A C 1
ATOM 547 O O . HIS A 1 73 ? 17.671 -7.255 8.346 1.00 27.67 71 HIS A O 1
ATOM 554 N N . LYS A 1 74 ? 17.926 -5.049 8.592 1.00 23.63 72 LYS A N 1
ATOM 555 C CA . LYS A 1 74 ? 18.834 -5.149 9.731 1.00 23.18 72 LYS A CA 1
ATOM 556 C C . LYS A 1 74 ? 18.607 -3.994 10.715 1.00 22.49 72 LYS A C 1
ATOM 557 O O . LYS A 1 74 ? 18.242 -2.902 10.234 1.00 23.03 72 LYS A O 1
ATOM 563 N N . ALA A 1 75 ? 18.829 -4.176 12.015 1.00 19.16 73 ALA A N 1
ATOM 564 C CA . ALA A 1 75 ? 18.601 -3.100 12.947 1.00 21.84 73 ALA A CA 1
ATOM 565 C C . ALA A 1 75 ? 19.836 -2.183 13.002 1.00 19.21 73 ALA A C 1
ATOM 566 O O . ALA A 1 75 ? 20.939 -2.695 12.974 1.00 19.04 73 ALA A O 1
ATOM 568 N N . LEU A 1 76 ? 19.587 -0.896 13.123 1.00 20.78 74 LEU A N 1
ATOM 569 C CA . LEU A 1 76 ? 20.678 0.106 13.200 1.00 19.08 74 LEU A CA 1
ATOM 570 C C . LEU A 1 76 ? 20.937 0.527 14.615 1.00 20.44 74 LEU A C 1
ATOM 571 O O . LEU A 1 76 ? 21.916 1.233 14.974 1.00 20.69 74 LEU A O 1
ATOM 584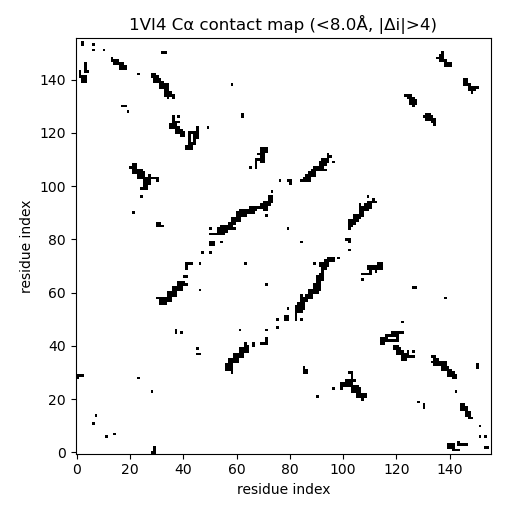 N N . GLY A 1 78 ? 20.083 -1.056 18.775 1.00 20.86 76 GLY A N 1
ATOM 585 C CA . GLY A 1 78 ? 19.649 -2.051 19.726 1.00 24.01 76 GLY A CA 1
ATOM 586 C C . GLY A 1 78 ? 19.622 -1.455 21.130 1.00 24.04 76 GLY A C 1
ATOM 587 O O . GLY A 1 78 ? 19.896 -0.247 21.276 1.00 22.83 76 GLY A O 1
ATOM 588 N N . ASP A 1 79 ? 19.516 -2.317 22.157 1.00 22.52 77 ASP A N 1
ATOM 589 C CA . ASP A 1 79 ? 19.452 -1.776 23.511 1.00 22.04 77 ASP A CA 1
ATOM 590 C C . ASP A 1 79 ? 20.794 -1.226 24.005 1.00 22.48 77 ASP A C 1
ATOM 591 O O . ASP A 1 79 ? 20.781 -0.296 24.803 1.00 21.27 77 ASP A O 1
ATOM 596 N N . GLN A 1 80 ? 21.903 -1.752 23.550 1.00 23.22 78 GLN A N 1
ATOM 597 C CA . GLN A 1 80 ? 23.236 -1.273 23.959 1.00 26.27 78 GLN A CA 1
ATOM 598 C C . GLN A 1 80 ? 23.507 0.138 23.434 1.00 24.37 78 GLN A C 1
ATOM 599 O O . GLN A 1 80 ? 24.033 0.957 24.204 1.00 25.93 78 GLN A O 1
ATOM 605 N N . LEU A 1 81 ? 23.200 0.420 22.191 1.00 24.72 79 LEU A N 1
ATOM 606 C CA . LEU A 1 81 ? 23.327 1.778 21.634 1.00 23.81 79 LEU A CA 1
ATOM 607 C C . LEU A 1 81 ? 22.370 2.742 22.299 1.00 24.46 79 LEU A C 1
ATOM 608 O O . LEU A 1 81 ? 22.699 3.905 22.543 1.00 23.75 79 LEU A O 1
ATOM 613 N N . ALA A 1 82 ? 21.148 2.267 22.611 1.00 22.70 80 ALA A N 1
ATOM 614 C CA . ALA A 1 82 ? 20.205 3.098 23.330 1.00 22.91 80 ALA A CA 1
ATOM 615 C C . ALA A 1 82 ? 20.736 3.430 24.716 1.00 23.30 80 ALA A C 1
ATOM 616 O O . ALA A 1 82 ? 20.640 4.580 25.153 1.00 21.60 80 ALA A O 1
ATOM 618 N N . ILE A 1 83 ? 21.400 2.482 25.395 1.00 22.36 81 ILE A N 1
ATOM 619 C CA . ILE A 1 83 ? 21.994 2.774 26.696 1.00 23.78 81 ILE A CA 1
ATOM 620 C C . ILE A 1 83 ? 23.108 3.813 26.591 1.00 21.72 81 ILE A C 1
ATOM 621 O O . ILE A 1 83 ? 23.273 4.695 27.454 1.00 23.82 81 ILE A O 1
ATOM 626 N N . LEU A 1 84 ? 23.884 3.779 25.557 1.00 22.79 82 LEU A N 1
ATOM 627 C CA . LEU A 1 84 ? 24.997 4.735 25.332 1.00 20.09 82 LEU A CA 1
ATOM 628 C C . LEU A 1 84 ? 24.437 6.130 25.047 1.00 22.56 82 LEU A C 1
ATOM 629 O O . LEU A 1 84 ? 24.954 7.106 25.555 1.00 21.44 82 LEU A O 1
ATOM 634 N N . ALA A 1 85 ? 23.387 6.198 24.214 1.00 19.47 83 ALA A N 1
ATOM 635 C CA . ALA A 1 85 ? 22.729 7.474 23.919 1.00 19.54 83 ALA A CA 1
ATOM 636 C C . ALA A 1 85 ? 22.210 8.082 25.201 1.00 19.20 83 ALA A C 1
ATOM 637 O O . ALA A 1 85 ? 22.327 9.273 25.459 1.00 20.17 83 ALA A O 1
ATOM 639 N N . ILE A 1 86 ? 21.629 7.246 26.089 1.00 20.72 84 ILE A N 1
ATOM 640 C CA . ILE A 1 86 ? 21.156 7.739 27.368 1.00 20.47 84 ILE A CA 1
ATOM 641 C C . ILE A 1 86 ? 22.285 8.261 28.248 1.00 22.16 84 ILE A C 1
ATOM 642 O O . ILE A 1 86 ? 22.175 9.324 28.891 1.00 23.69 84 ILE A O 1
ATOM 647 N N . LYS A 1 87 ? 23.367 7.497 28.345 1.00 23.00 85 LYS A N 1
ATOM 648 C CA . LYS A 1 87 ? 24.513 7.929 29.152 1.00 23.9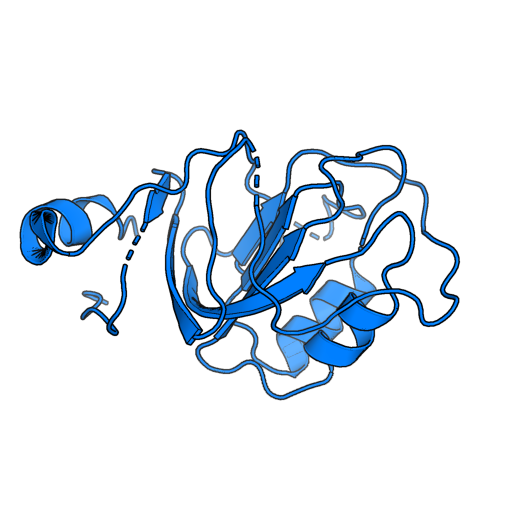1 85 LYS A CA 1
ATOM 649 C C . LYS A 1 87 ? 25.067 9.264 28.658 1.00 23.94 85 LYS A C 1
ATOM 650 O O . LYS A 1 87 ? 25.554 10.074 29.453 1.00 24.01 85 LYS A O 1
ATOM 656 N N . ASN A 1 88 ? 25.021 9.502 27.350 1.00 22.92 86 ASN A N 1
ATOM 657 C CA . ASN A 1 88 ? 25.510 10.754 26.763 1.00 23.22 86 ASN A CA 1
ATOM 658 C C . ASN A 1 88 ? 24.478 11.832 26.614 1.00 23.35 86 ASN A C 1
ATOM 659 O O . ASN A 1 88 ? 24.617 12.817 25.880 1.00 23.24 86 ASN A O 1
ATOM 664 N N . ASP A 1 89 ? 23.349 11.666 27.331 1.00 23.08 87 ASP A N 1
ATOM 665 C CA . ASP A 1 89 ? 22.282 12.623 27.360 1.00 24.97 87 ASP A CA 1
ATOM 666 C C . ASP A 1 89 ? 21.570 12.968 26.076 1.00 22.36 87 ASP A C 1
ATOM 667 O O . ASP A 1 89 ? 20.968 14.037 26.044 1.00 20.57 87 ASP A O 1
ATOM 672 N N . TRP A 1 90 ? 21.507 12.117 25.069 1.00 21.79 88 TRP A N 1
ATOM 673 C CA . TRP A 1 90 ? 20.753 12.387 23.840 1.00 20.21 88 TRP A CA 1
ATOM 674 C C . TRP A 1 90 ? 19.269 12.546 24.167 1.00 19.48 88 TRP A C 1
ATOM 675 O O . TRP A 1 90 ? 18.760 11.856 25.051 1.00 18.72 88 TRP A O 1
ATOM 686 N N . GLU A 1 91 ? 18.545 13.452 23.500 1.00 19.81 89 GLU A N 1
ATOM 687 C CA . GLU A 1 91 ? 17.124 13.659 23.750 1.00 18.34 89 GLU A CA 1
ATOM 688 C C . GLU A 1 91 ? 16.301 12.526 23.060 1.00 17.90 89 GLU A C 1
ATOM 689 O O . GLU A 1 91 ? 15.322 12.058 23.642 1.00 17.91 89 GLU A O 1
ATOM 695 N N . GLY A 1 92 ? 16.770 12.099 21.906 1.00 17.61 90 GLY A N 1
ATOM 696 C CA . GLY A 1 92 ? 16.062 11.042 21.189 1.00 20.12 90 GLY A CA 1
ATOM 697 C C . GLY A 1 92 ? 16.756 10.695 19.903 1.00 19.62 90 GLY A C 1
ATOM 698 O O . GLY A 1 92 ? 17.725 11.315 19.439 1.00 19.75 90 GLY A O 1
ATOM 699 N N . VAL A 1 93 ? 16.238 9.678 19.234 1.00 17.98 91 VAL A N 1
ATOM 700 C CA . VAL A 1 93 ? 16.842 9.207 17.976 1.00 18.93 91 VAL A CA 1
ATOM 701 C C . VAL A 1 93 ? 15.693 8.747 17.050 1.00 17.69 91 VAL A C 1
ATOM 702 O O . VAL A 1 93 ? 14.684 8.200 17.533 1.00 16.92 91 VAL A O 1
ATOM 706 N N . ILE A 1 94 ? 15.759 9.147 15.829 1.00 15.47 92 ILE A N 1
ATOM 707 C CA . ILE A 1 94 ? 14.836 8.861 14.730 1.00 16.87 92 ILE A CA 1
ATOM 708 C C . ILE A 1 94 ? 15.538 8.050 13.669 1.00 19.37 92 ILE A C 1
ATOM 709 O O . ILE A 1 94 ? 16.532 8.441 13.036 1.00 17.62 92 ILE A O 1
ATOM 714 N N . ILE A 1 95 ? 15.138 6.772 13.520 1.00 15.45 93 ILE A N 1
ATOM 715 C CA . ILE A 1 95 ? 15.755 5.896 12.536 1.00 16.28 93 ILE A CA 1
ATOM 716 C C . ILE A 1 95 ? 14.935 5.558 11.317 1.00 19.18 93 ILE A C 1
ATOM 717 O O . ILE A 1 95 ? 13.843 4.956 11.462 1.00 18.92 93 ILE A O 1
ATOM 722 N N . TYR A 1 96 ? 15.289 6.073 10.153 1.00 18.09 94 TYR A N 1
ATOM 723 C CA . TYR A 1 96 ? 14.631 5.727 8.902 1.00 19.34 94 TYR A CA 1
ATOM 724 C C . TYR A 1 96 ? 15.253 4.363 8.510 1.00 17.75 94 TYR A C 1
ATOM 725 O O . TYR A 1 96 ? 16.100 4.238 7.646 1.00 17.91 94 TYR A O 1
ATOM 734 N N . GLY A 1 97 ? 14.671 3.336 9.123 1.00 15.85 95 GLY A N 1
ATOM 735 C CA . GLY A 1 97 ? 15.202 1.955 9.046 1.00 16.56 95 GLY A CA 1
ATOM 736 C C . GLY A 1 97 ? 14.703 1.210 10.281 1.00 17.42 95 GLY A C 1
ATOM 737 O O . GLY A 1 97 ? 13.779 1.674 10.949 1.00 18.34 95 GLY A O 1
ATOM 738 N N . ALA A 1 98 ? 15.265 0.066 10.668 1.00 16.87 96 ALA A N 1
ATOM 739 C CA . ALA A 1 98 ? 14.829 -0.718 11.774 1.00 15.18 96 ALA A CA 1
ATOM 740 C C . ALA A 1 98 ? 15.633 -0.623 13.071 1.00 18.27 96 ALA A C 1
ATOM 741 O O . ALA A 1 98 ? 16.805 -0.241 13.117 1.00 17.55 96 ALA A O 1
ATOM 743 N N . VAL A 1 99 ? 14.967 -0.892 14.189 1.00 16.52 97 VAL A N 1
ATOM 744 C CA . VAL A 1 99 ? 15.508 -0.995 15.493 1.00 15.64 97 VAL A CA 1
ATOM 745 C C . VAL A 1 99 ? 15.240 -2.424 16.047 1.00 18.51 97 VAL A C 1
ATOM 746 O O . VAL A 1 99 ? 14.594 -3.235 15.389 1.00 17.86 97 VAL A O 1
ATOM 750 N N . ARG A 1 100 ? 15.972 -2.733 17.119 1.00 20.26 98 ARG A N 1
ATOM 751 C CA . ARG A 1 100 ? 15.744 -4.063 17.743 1.00 19.81 98 ARG A CA 1
ATOM 752 C C . ARG A 1 100 ? 15.789 -3.939 19.230 1.00 18.94 98 ARG A C 1
ATOM 753 O O . ARG A 1 100 ? 16.183 -2.896 19.768 1.00 19.56 98 ARG A O 1
ATOM 761 N N . ASP A 1 101 ? 15.386 -5.004 19.962 1.00 20.81 99 ASP A N 1
ATOM 762 C CA . ASP A 1 101 ? 15.279 -4.999 21.398 1.00 21.85 99 ASP A CA 1
ATOM 763 C C . ASP A 1 101 ? 14.173 -4.016 21.811 1.00 21.74 99 ASP A C 1
ATOM 764 O O . ASP A 1 101 ? 14.336 -3.261 22.770 1.00 17.88 99 ASP A O 1
ATOM 769 N N . VAL A 1 102 ? 13.026 -4.103 21.112 1.00 20.48 100 VAL A N 1
ATOM 770 C CA . VAL A 1 102 ? 11.948 -3.165 21.410 1.00 21.59 100 VAL A CA 1
ATOM 771 C C . VAL A 1 102 ? 11.290 -3.298 22.753 1.00 20.62 100 VAL A C 1
ATOM 772 O O . VAL A 1 102 ? 10.782 -2.293 23.260 1.00 21.22 100 VAL A O 1
ATOM 776 N N . VAL A 1 103 ? 11.273 -4.440 23.430 1.00 20.95 101 VAL A N 1
ATOM 777 C CA . VAL A 1 103 ? 10.693 -4.498 24.772 1.00 22.53 101 VAL A CA 1
ATOM 778 C C . VAL A 1 103 ? 11.621 -3.768 25.727 1.00 22.44 101 VAL A C 1
ATOM 779 O O . VAL A 1 103 ? 11.117 -3.008 26.575 1.00 24.65 101 VAL A O 1
ATOM 783 N N . ALA A 1 104 ? 12.931 -3.907 25.592 1.00 22.33 102 ALA A N 1
ATOM 784 C CA . ALA A 1 104 ? 13.861 -3.166 26.483 1.00 23.98 102 ALA A CA 1
ATOM 785 C C . ALA A 1 104 ? 13.759 -1.646 26.235 1.00 23.63 102 ALA A C 1
ATOM 786 O O . ALA A 1 104 ? 13.479 -0.850 27.171 1.00 23.48 102 ALA A O 1
ATOM 796 N N . SER A 1 106 ? 11.115 0.007 25.364 1.00 24.04 104 SER A N 1
ATOM 797 C CA . SER A 1 106 ? 9.871 0.609 25.888 1.00 26.56 104 SER A CA 1
ATOM 798 C C . SER A 1 106 ? 10.023 1.151 27.283 1.00 27.07 104 SER A C 1
ATOM 799 O O . SER A 1 106 ? 9.221 1.995 27.699 1.00 29.01 104 SER A O 1
ATOM 802 N N . GLU A 1 107 ? 11.017 0.742 28.055 1.00 26.15 105 GLU A N 1
ATOM 803 C CA . GLU A 1 107 ? 11.197 1.218 29.405 1.00 27.30 105 GLU A CA 1
ATOM 804 C C . GLU A 1 107 ? 12.446 2.072 29.544 1.00 26.47 105 GLU A C 1
ATOM 805 O O . GLU A 1 107 ? 12.810 2.437 30.642 1.00 26.38 105 GLU A O 1
ATOM 819 N N . ASP A 1 109 ? 14.545 5.730 29.056 1.00 24.47 107 ASP A N 1
ATOM 820 C CA . ASP A 1 109 ? 14.311 7.181 29.017 1.00 23.37 107 ASP A CA 1
ATOM 821 C C . ASP A 1 109 ? 14.967 7.869 27.845 1.00 23.09 107 ASP A C 1
ATOM 822 O O . ASP A 1 109 ? 15.864 8.728 27.993 1.00 25.67 107 ASP A O 1
ATOM 827 N N . LEU A 1 110 ? 14.471 7.630 26.658 1.00 20.52 108 LEU A N 1
ATOM 828 C CA . LEU A 1 110 ? 14.972 8.174 25.406 1.00 20.41 108 LEU A CA 1
ATOM 829 C C . LEU A 1 110 ? 13.836 8.252 24.413 1.00 20.39 108 LEU A C 1
ATOM 830 O O . LEU A 1 110 ? 13.010 7.324 24.423 1.00 20.12 108 LEU A O 1
ATOM 835 N N . GLY A 1 111 ? 13.769 9.290 23.582 1.00 20.84 109 GLY A N 1
ATOM 836 C CA . GLY A 1 111 ? 12.661 9.324 22.565 1.00 17.92 109 GLY A CA 1
ATOM 837 C C . GLY A 1 111 ? 13.231 8.496 21.394 1.00 19.07 109 GLY A C 1
ATOM 838 O O . GLY A 1 111 ? 14.431 8.532 21.101 1.00 15.90 109 GLY A O 1
ATOM 839 N N . ILE A 1 112 ? 12.445 7.553 20.888 1.00 15.26 110 ILE A N 1
ATOM 840 C CA . ILE A 1 112 ? 12.880 6.670 19.829 1.00 17.97 110 ILE A CA 1
ATOM 841 C C . ILE A 1 112 ? 11.768 6.457 18.816 1.00 17.84 110 ILE A C 1
ATOM 842 O O . ILE A 1 112 ? 10.679 5.996 19.196 1.00 17.76 110 ILE A O 1
ATOM 847 N N . LYS A 1 113 ? 11.980 6.886 17.572 1.00 17.59 111 LYS A N 1
ATOM 848 C CA . LYS A 1 113 ? 10.956 6.567 16.543 1.00 18.70 111 LYS A CA 1
ATOM 849 C C . LYS A 1 113 ? 11.691 5.809 15.436 1.00 20.85 111 LYS A C 1
ATOM 850 O O . LYS A 1 113 ? 12.903 6.067 15.216 1.00 19.20 111 LYS A O 1
ATOM 856 N N . ALA A 1 114 ? 11.064 4.801 14.808 1.00 17.75 112 ALA A N 1
ATOM 857 C CA . ALA A 1 114 ? 11.731 4.076 13.722 1.00 16.04 112 ALA A CA 1
ATOM 858 C C . ALA A 1 114 ? 10.682 3.418 12.802 1.00 16.50 112 ALA A C 1
ATOM 859 O O . ALA A 1 114 ? 9.493 3.429 13.152 1.00 17.52 112 ALA A O 1
ATOM 861 N N . LEU A 1 115 ? 11.050 3.071 11.604 1.00 16.15 113 LEU A N 1
ATOM 862 C CA . LEU A 1 115 ? 10.161 2.512 10.603 1.00 18.22 113 LEU A CA 1
ATOM 863 C C . LEU A 1 115 ? 9.642 1.118 10.948 1.00 19.56 113 LEU A C 1
ATOM 864 O O . LEU A 1 115 ? 8.494 0.809 10.588 1.00 18.99 113 LEU A O 1
ATOM 869 N N . GLY A 1 116 ? 10.387 0.375 11.734 1.00 19.55 114 GLY A N 1
ATOM 870 C CA . GLY A 1 116 ? 9.959 -1.047 12.012 1.00 18.90 114 GLY A CA 1
ATOM 871 C C . GLY A 1 116 ? 11.140 -1.702 12.753 1.00 21.59 114 GLY A C 1
ATOM 872 O O . GLY A 1 116 ? 12.034 -1.023 13.262 1.00 18.91 114 GLY A O 1
ATOM 873 N N . THR A 1 117 ? 11.061 -3.033 12.866 1.00 20.41 115 THR A N 1
ATOM 874 C CA . THR A 1 117 ? 12.050 -3.785 13.627 1.00 19.84 115 THR A CA 1
ATOM 875 C C . THR A 1 117 ? 12.720 -4.852 12.780 1.00 19.64 115 THR A C 1
ATOM 876 O O . THR A 1 117 ? 12.279 -5.205 11.677 1.00 21.29 115 THR A O 1
ATOM 880 N N . SER A 1 118 ? 13.829 -5.356 13.295 1.00 21.51 116 SER A N 1
ATOM 881 C CA . SER A 1 118 ? 14.571 -6.445 12.688 1.00 21.67 116 SER A CA 1
ATOM 882 C C . SER A 1 118 ? 15.457 -7.056 13.786 1.00 22.00 116 SER A C 1
ATOM 883 O O . SER A 1 118 ? 16.130 -6.272 14.464 1.00 21.75 116 SER A O 1
ATOM 886 N N . PRO A 1 119 ? 15.363 -8.346 14.055 1.00 17.60 117 PRO A N 1
ATOM 887 C CA . PRO A 1 119 ? 16.234 -8.962 15.026 1.00 19.71 117 PRO A CA 1
ATOM 888 C C . PRO A 1 119 ? 17.700 -9.049 14.549 1.00 20.41 117 PRO A C 1
ATOM 889 O O . PRO A 1 119 ? 18.567 -9.378 15.402 1.00 22.58 117 PRO A O 1
ATOM 893 N N . PHE A 1 120 ? 18.059 -8.809 13.321 1.00 19.33 118 PHE A N 1
ATOM 894 C CA . PHE A 1 120 ? 19.407 -8.898 12.811 1.00 20.18 118 PHE A CA 1
ATOM 895 C C . PHE A 1 120 ? 20.262 -7.638 13.029 1.00 24.24 118 PHE A C 1
ATOM 896 O O . PHE A 1 120 ? 19.795 -6.517 12.853 1.00 23.60 118 PHE A O 1
ATOM 904 N N . LYS A 1 121 ? 21.522 -7.862 13.432 1.00 23.90 119 LYS A N 1
ATOM 905 C CA . LYS A 1 121 ? 22.431 -6.719 13.646 1.00 27.70 119 LYS A CA 1
ATOM 906 C C . LYS A 1 121 ? 23.224 -6.430 12.382 1.00 26.55 119 LYS A C 1
ATOM 907 O O . LYS A 1 121 ? 23.261 -7.280 11.477 1.00 27.21 119 LYS A O 1
ATOM 913 N N . THR A 1 122 ? 23.915 -5.264 12.278 1.00 25.72 120 THR A N 1
ATOM 914 C CA . THR A 1 122 ? 24.708 -4.998 11.096 1.00 24.81 120 THR A CA 1
ATOM 915 C C . THR A 1 122 ? 26.206 -5.305 11.319 1.00 26.07 120 THR A C 1
ATOM 916 O O . THR A 1 122 ? 26.651 -5.398 12.444 1.00 24.90 120 THR A O 1
ATOM 920 N N . GLU A 1 123 ? 26.952 -5.399 10.234 1.00 27.97 121 GLU A N 1
ATOM 921 C CA . GLU A 1 123 ? 28.407 -5.634 10.318 1.00 29.96 121 GLU A CA 1
ATOM 922 C C . GLU A 1 123 ? 29.086 -4.262 10.254 1.00 28.68 121 GLU A C 1
ATOM 923 O O . GLU A 1 123 ? 28.977 -3.638 9.185 1.00 32.45 121 GLU A O 1
ATOM 925 N N . LYS A 1 124 ? 29.721 -3.826 11.315 1.00 29.74 122 LYS A N 1
ATOM 926 C CA . LYS A 1 124 ? 30.385 -2.512 11.311 1.00 28.54 122 LYS A CA 1
ATOM 927 C C . LYS A 1 124 ? 31.645 -2.497 10.461 1.00 29.83 122 LYS A C 1
ATOM 928 O O . LYS A 1 124 ? 32.553 -3.304 10.693 1.00 30.97 122 LYS A O 1
ATOM 934 N N . ARG A 1 125 ? 31.737 -1.626 9.469 1.00 29.46 123 ARG A N 1
ATOM 935 C CA . ARG A 1 125 ? 32.919 -1.535 8.616 1.00 30.36 123 ARG A CA 1
ATOM 936 C C . ARG A 1 125 ? 33.434 -0.100 8.502 1.00 29.78 123 ARG A C 1
ATOM 937 O O . ARG A 1 125 ? 34.322 0.183 7.691 1.00 28.67 123 ARG A O 1
ATOM 939 N N . GLY A 1 126 ? 32.889 0.812 9.313 1.00 27.87 124 GLY A N 1
ATOM 940 C CA . GLY A 1 126 ? 33.300 2.211 9.263 1.00 26.52 124 GLY A CA 1
ATOM 941 C C . GLY A 1 126 ? 32.673 2.979 8.128 1.00 26.42 124 GLY A C 1
ATOM 942 O O . GLY A 1 126 ? 33.124 4.093 7.776 1.00 27.24 124 GLY A O 1
ATOM 943 N N . ALA A 1 127 ? 31.622 2.444 7.485 1.00 24.58 125 ALA A N 1
ATOM 944 C CA . ALA A 1 127 ? 30.988 3.140 6.384 1.00 22.05 125 ALA A CA 1
ATOM 945 C C . ALA A 1 127 ? 29.946 4.131 6.975 1.00 21.11 125 ALA A C 1
ATOM 946 O O . ALA A 1 127 ? 29.532 3.939 8.112 1.00 24.21 125 ALA A O 1
ATOM 948 N N . GLY A 1 128 ? 29.583 5.132 6.201 1.00 21.35 126 GLY A N 1
ATOM 949 C CA . GLY A 1 128 ? 28.550 6.067 6.699 1.00 20.90 126 GLY A CA 1
ATOM 950 C C . GLY A 1 128 ? 29.034 7.504 6.639 1.00 23.32 126 GLY A C 1
ATOM 951 O O . GLY A 1 128 ? 30.242 7.755 6.562 1.00 22.39 126 GLY A O 1
ATOM 952 N N . GLN A 1 129 ? 28.097 8.441 6.745 1.00 21.18 127 GLN A N 1
ATOM 953 C CA . GLN A 1 129 ? 28.382 9.886 6.712 1.00 22.83 127 GLN A CA 1
ATOM 954 C C . GLN A 1 129 ? 27.680 10.602 7.852 1.00 19.23 127 GLN A C 1
ATOM 955 O O . GLN A 1 129 ? 26.633 10.154 8.364 1.00 18.90 127 GLN A O 1
ATOM 961 N N . VAL A 1 130 ? 28.331 11.641 8.408 1.00 17.67 128 VAL A N 1
ATOM 962 C CA . VAL A 1 130 ? 27.812 12.352 9.554 1.00 17.16 128 VAL A CA 1
ATOM 963 C C . VAL A 1 130 ? 27.608 13.833 9.235 1.00 20.20 128 VAL A C 1
ATOM 964 O O . VAL A 1 130 ? 28.506 14.513 8.703 1.00 17.60 128 VAL A O 1
ATOM 968 N N . ASN A 1 131 ? 26.465 14.337 9.643 1.00 18.05 129 ASN A N 1
ATOM 969 C CA . ASN A 1 131 ? 26.080 15.717 9.467 1.00 20.18 129 ASN A CA 1
ATOM 970 C C . ASN A 1 131 ? 26.030 16.168 8.036 1.00 19.65 129 ASN A C 1
ATOM 971 O O . ASN A 1 131 ? 26.550 17.219 7.604 1.00 22.23 129 ASN A O 1
ATOM 976 N N . VAL A 1 132 ? 25.456 15.309 7.174 1.00 18.61 130 VAL A N 1
ATOM 977 C CA . VAL A 1 132 ? 25.258 15.680 5.783 1.00 18.29 130 VAL A CA 1
ATOM 978 C C . VAL A 1 132 ? 23.750 15.928 5.595 1.00 18.71 130 VAL A C 1
ATOM 979 O O . VAL A 1 132 ? 22.948 15.453 6.420 1.00 18.61 130 VAL A O 1
ATOM 983 N N . THR A 1 133 ? 23.383 16.558 4.514 1.00 18.63 131 THR A N 1
ATOM 984 C CA . THR A 1 133 ? 21.926 16.770 4.265 1.00 18.94 131 THR A CA 1
ATOM 985 C C . THR A 1 133 ? 21.278 15.425 3.966 1.00 18.75 131 THR A C 1
ATOM 986 O O . THR A 1 133 ? 21.840 14.656 3.181 1.00 19.99 131 THR A O 1
ATOM 990 N N . LEU A 1 134 ? 20.130 15.115 4.553 1.00 17.84 132 LEU A N 1
ATOM 991 C CA . LEU A 1 134 ? 19.452 13.866 4.234 1.00 17.55 132 LEU A CA 1
ATOM 992 C C . LEU A 1 134 ? 18.196 14.084 3.379 1.00 19.48 132 LEU A C 1
ATOM 993 O O . LEU A 1 134 ? 17.557 15.116 3.445 1.00 18.12 132 LEU A O 1
ATOM 998 N N . THR A 1 135 ? 17.848 13.047 2.588 1.00 19.34 133 THR A N 1
ATOM 999 C CA . THR A 1 135 ? 16.620 13.098 1.780 1.00 19.46 133 THR A CA 1
ATOM 1000 C C . THR A 1 135 ? 15.891 11.756 2.046 1.00 18.37 133 THR A C 1
ATOM 1001 O O . THR A 1 135 ? 16.513 10.717 1.757 1.00 18.37 133 THR A O 1
ATOM 1013 N N . GLN A 1 137 ? 12.102 9.841 1.777 1.00 21.25 135 GLN A N 1
ATOM 1014 C CA . GLN A 1 137 ? 10.729 10.002 1.267 1.00 22.46 135 GLN A CA 1
ATOM 1015 C C . GLN A 1 137 ? 10.555 11.379 0.635 1.00 20.33 135 GLN A C 1
ATOM 1016 O O . GLN A 1 137 ? 9.558 12.085 0.823 1.00 20.02 135 GLN A O 1
ATOM 1022 N N . ASN A 1 138 ? 11.517 11.756 -0.173 1.00 20.80 136 ASN A N 1
ATOM 1023 C CA . ASN A 1 138 ? 11.683 12.971 -0.917 1.00 21.04 136 ASN A CA 1
ATOM 1024 C C . ASN A 1 138 ? 11.696 14.234 -0.079 1.00 20.48 136 ASN A C 1
ATOM 1025 O O . ASN A 1 138 ? 11.307 15.299 -0.613 1.00 22.90 136 ASN A O 1
ATOM 1030 N N . GLN A 1 139 ? 11.936 14.130 1.210 1.00 20.62 137 GLN A N 1
ATOM 1031 C CA . GLN A 1 139 ? 11.923 15.273 2.131 1.00 19.58 137 GLN A CA 1
ATOM 1032 C C . GLN A 1 139 ? 13.314 15.527 2.676 1.00 20.89 137 GLN A C 1
ATOM 1033 O O . GLN A 1 139 ? 13.934 14.607 3.173 1.00 20.19 137 GLN A O 1
ATOM 1039 N N . ILE A 1 140 ? 13.730 16.786 2.622 1.00 21.53 138 ILE A N 1
ATOM 1040 C CA . ILE A 1 140 ? 15.055 17.166 3.116 1.00 21.86 138 ILE A CA 1
ATOM 1041 C C . ILE A 1 140 ? 15.046 17.386 4.606 1.00 21.47 138 ILE A C 1
ATOM 1042 O O . ILE A 1 140 ? 14.127 17.936 5.225 1.00 22.99 138 ILE A O 1
ATOM 1047 N N . VAL A 1 141 ? 16.128 16.924 5.249 1.00 20.46 139 VAL A N 1
ATOM 1048 C CA . VAL A 1 141 ? 16.363 17.061 6.661 1.00 18.55 139 VAL A CA 1
ATOM 1049 C C . VAL A 1 141 ? 17.815 17.588 6.824 1.00 20.36 139 VAL A C 1
ATOM 1050 O O . VAL A 1 141 ? 18.718 16.871 6.390 1.00 18.86 139 VAL A O 1
ATOM 1054 N N . GLU A 1 142 ? 17.929 18.793 7.332 1.00 19.86 140 GLU A N 1
ATOM 1055 C CA . GLU A 1 142 ? 19.209 19.467 7.507 1.00 17.94 140 GLU A CA 1
ATOM 1056 C C . GLU A 1 142 ? 19.768 19.428 8.882 1.00 15.75 140 GLU A C 1
ATOM 1057 O O . GLU A 1 142 ? 19.160 19.741 9.887 1.00 16.86 140 GLU A O 1
ATOM 1063 N N . PRO A 1 143 ? 21.062 18.974 9.034 1.00 17.72 141 PRO A N 1
ATOM 1064 C CA . PRO A 1 143 ? 21.681 18.993 10.336 1.00 18.66 141 PRO A CA 1
ATOM 1065 C C . PRO A 1 143 ? 21.772 20.429 10.837 1.00 17.11 141 PRO A C 1
ATOM 1066 O O . PRO A 1 143 ? 21.947 21.331 9.992 1.00 19.10 141 PRO A O 1
ATOM 1070 N N . GLY A 1 144 ? 21.532 20.684 12.110 1.00 18.38 142 GLY A N 1
ATOM 1071 C CA . GLY A 1 144 ? 21.671 22.097 12.555 1.00 19.66 142 GLY A CA 1
ATOM 1072 C C . GLY A 1 144 ? 20.286 22.721 12.724 1.00 19.80 142 GLY A C 1
ATOM 1073 O O . GLY A 1 144 ? 20.114 23.807 13.318 1.00 18.75 142 GLY A O 1
ATOM 1074 N N . ASP A 1 145 ? 19.316 22.182 11.979 1.00 18.79 143 ASP A N 1
ATOM 1075 C CA . ASP A 1 145 ? 17.937 22.658 12.150 1.00 19.14 143 ASP A CA 1
ATOM 1076 C C . ASP A 1 145 ? 17.486 22.057 13.473 1.00 19.15 143 ASP A C 1
ATOM 1077 O O . ASP A 1 145 ? 18.225 21.282 14.118 1.00 19.19 143 ASP A O 1
ATOM 1082 N N . TYR A 1 146 ? 16.229 22.374 13.834 1.00 18.60 144 TYR A N 1
ATOM 1083 C CA . TYR A 1 146 ? 15.664 21.876 15.084 1.00 16.20 144 TYR A CA 1
ATOM 1084 C C . TYR A 1 146 ? 14.428 20.988 14.783 1.00 18.43 144 TYR A C 1
ATOM 1085 O O . TYR A 1 146 ? 13.731 21.264 13.821 1.00 16.74 144 TYR A O 1
ATOM 1094 N N . LEU A 1 147 ? 14.257 19.976 15.607 1.00 19.20 145 LEU A N 1
ATOM 1095 C CA . LEU A 1 147 ? 13.164 18.992 15.374 1.00 19.15 145 LEU A CA 1
ATOM 1096 C C . LEU A 1 147 ? 12.400 18.787 16.657 1.00 16.79 145 LEU A C 1
ATOM 1097 O O . LEU A 1 147 ? 12.939 18.740 17.744 1.00 18.57 145 LEU A O 1
ATOM 1102 N N . TYR A 1 148 ? 11.058 18.666 16.557 1.00 16.39 146 TYR A N 1
ATOM 1103 C CA . TYR A 1 148 ? 10.218 18.525 17.750 1.00 16.17 146 TYR A CA 1
ATOM 1104 C C . TYR A 1 148 ? 9.275 17.326 17.441 1.00 17.44 146 TYR A C 1
ATOM 1105 O O . TYR A 1 148 ? 8.591 17.407 16.428 1.00 18.61 146 TYR A O 1
ATOM 1114 N N . ALA A 1 149 ? 9.345 16.298 18.244 1.00 18.21 147 ALA A N 1
ATOM 1115 C CA . ALA A 1 149 ? 8.590 15.074 17.901 1.00 16.83 147 ALA A CA 1
ATOM 1116 C C . ALA A 1 149 ? 7.769 14.560 19.042 1.00 18.82 147 ALA A C 1
ATOM 1117 O O . ALA A 1 149 ? 8.159 14.637 20.228 1.00 18.38 147 ALA A O 1
ATOM 1119 N N . ASP A 1 150 ? 6.521 14.096 18.716 1.00 16.89 148 ASP A N 1
ATOM 1120 C CA . ASP A 1 150 ? 5.769 13.481 19.808 1.00 15.98 148 ASP A CA 1
ATOM 1121 C C . ASP A 1 150 ? 4.826 12.461 19.118 1.00 16.44 148 ASP A C 1
ATOM 1122 O O . ASP A 1 150 ? 5.095 12.106 17.956 1.00 18.42 148 ASP A O 1
ATOM 1127 N N . TRP A 1 151 ? 3.802 12.003 19.811 1.00 18.27 149 TRP A N 1
ATOM 1128 C CA . TRP A 1 151 ? 2.920 11.016 19.123 1.00 21.12 149 TRP A CA 1
ATOM 1129 C C . TRP A 1 151 ? 2.071 11.640 18.052 1.00 21.87 149 TRP A C 1
ATOM 1130 O O . TRP A 1 151 ? 1.484 10.906 17.226 1.00 23.34 149 TRP A O 1
ATOM 1141 N N . ASN A 1 152 ? 1.955 12.970 18.021 1.00 19.88 150 ASN A N 1
ATOM 1142 C CA . ASN A 1 152 ? 1.151 13.614 17.004 1.00 20.17 150 ASN A CA 1
ATOM 1143 C C . ASN A 1 152 ? 1.884 13.762 15.683 1.00 21.01 150 ASN A C 1
ATOM 1144 O O . ASN A 1 152 ? 1.229 13.866 14.621 1.00 21.72 150 ASN A O 1
ATOM 1149 N N . GLY A 1 153 ? 3.203 13.854 15.731 1.00 19.57 151 GLY A N 1
ATOM 1150 C CA . GLY A 1 153 ? 4.014 13.992 14.526 1.00 19.36 151 GLY A CA 1
ATOM 1151 C C . GLY A 1 153 ? 5.385 14.649 14.900 1.00 16.32 151 GLY A C 1
ATOM 1152 O O . GLY A 1 153 ? 5.718 14.784 16.056 1.00 15.17 151 GLY A O 1
ATOM 1153 N N . ILE A 1 154 ? 6.082 15.006 13.857 1.00 17.85 152 ILE A N 1
ATOM 1154 C CA . ILE A 1 154 ? 7.425 15.616 13.967 1.00 16.45 152 ILE A CA 1
ATOM 1155 C C . ILE A 1 154 ? 7.417 16.927 13.217 1.00 17.31 152 ILE A C 1
ATOM 1156 O O . ILE A 1 154 ? 7.110 16.964 12.022 1.00 19.03 152 ILE A O 1
ATOM 1161 N N . LEU A 1 155 ? 7.956 17.988 13.832 1.00 19.31 153 LEU A N 1
ATOM 1162 C CA . LEU A 1 155 ? 8.003 19.297 13.181 1.00 18.05 153 LEU A CA 1
ATOM 1163 C C . LEU A 1 155 ? 9.491 19.766 13.090 1.00 18.79 153 LEU A C 1
ATOM 1164 O O . LEU A 1 155 ? 10.221 19.370 13.977 1.00 21.99 153 LEU A O 1
ATOM 1177 N N . SER A 1 157 ? 12.131 23.123 12.323 1.00 22.01 155 SER A N 1
ATOM 1178 C CA . SER A 1 157 ? 12.224 24.590 12.310 1.00 21.82 155 SER A CA 1
ATOM 1179 C C . SER A 1 157 ? 13.688 24.972 12.060 1.00 23.47 155 SER A C 1
ATOM 1180 O O . SER A 1 157 ? 14.587 24.181 12.390 1.00 20.80 155 SER A O 1
ATOM 1183 N N . GLU A 1 158 ? 13.900 26.173 11.530 1.00 21.25 156 GLU A N 1
ATOM 1184 C CA . GLU A 1 158 ? 15.321 26.601 11.350 1.00 21.57 156 GLU A CA 1
ATOM 1185 C C . GLU A 1 158 ? 15.888 27.113 12.641 1.00 22.19 156 GLU A C 1
ATOM 1186 O O . GLU A 1 158 ? 17.117 27.132 12.831 1.00 22.81 156 GLU A O 1
ATOM 1192 N N . THR A 1 159 ? 15.072 27.610 13.570 1.00 21.94 157 THR A N 1
ATOM 1193 C CA . THR A 1 159 ? 15.554 28.134 14.822 1.00 24.63 157 THR A CA 1
ATOM 1194 C C . THR A 1 159 ? 14.854 27.480 16.004 1.00 24.67 157 THR A C 1
ATOM 1195 O O . THR A 1 159 ? 13.865 26.751 15.803 1.00 25.38 157 THR A O 1
ATOM 1199 N N . AL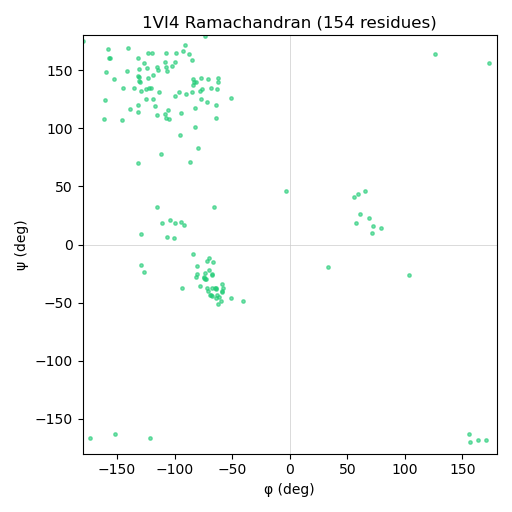A A 1 160 ? 15.546 27.512 17.154 1.00 25.51 158 ALA A N 1
ATOM 1200 C CA . ALA A 1 160 ? 15.010 26.835 18.332 1.00 25.75 158 ALA A CA 1
ATOM 1201 C C . ALA A 1 160 ? 13.693 27.472 18.769 1.00 28.73 158 ALA A C 1
ATOM 1202 O O . ALA A 1 160 ? 13.624 28.699 18.835 1.00 26.22 158 ALA A O 1
ATOM 1204 N N . LEU A 1 161 ? 12.697 26.646 19.049 1.00 25.48 159 LEU A N 1
ATOM 1205 C CA . LEU A 1 161 ? 11.396 27.132 19.472 1.00 27.93 159 LEU A CA 1
ATOM 1206 C C . LEU A 1 161 ? 11.185 26.878 20.959 1.00 28.42 159 LEU A C 1
ATOM 1207 O O . LEU A 1 161 ? 11.670 25.912 21.530 1.00 26.43 159 LEU A O 1
ATOM 1212 N N . ASP A 1 162 ? 10.409 27.756 21.599 1.00 30.22 160 ASP A N 1
ATOM 1213 C CA . ASP A 1 162 ? 10.122 27.569 23.020 1.00 33.21 160 ASP A CA 1
ATOM 1214 C C . ASP A 1 162 ? 9.076 26.474 23.246 1.00 34.10 160 ASP A C 1
ATOM 1215 O O . ASP A 1 162 ? 7.964 26.506 22.716 1.00 32.78 160 ASP A O 1
ATOM 1220 N N . VAL A 1 163 ? 9.452 25.506 24.071 1.00 35.19 161 VAL A N 1
ATOM 1221 C CA . VAL A 1 163 ? 8.586 24.397 24.433 1.00 36.41 161 VAL A CA 1
ATOM 1222 C C . VAL A 1 163 ? 8.053 24.550 25.857 1.00 39.88 161 VAL A C 1
ATOM 1223 O O . VAL A 1 163 ? 8.792 24.502 26.833 1.00 39.94 161 VAL A O 1
ATOM 1227 N N . ALA A 1 164 ? 6.738 24.701 25.922 1.00 42.99 162 ALA A N 1
ATOM 1228 C CA . ALA A 1 164 ? 6.024 24.838 27.186 1.00 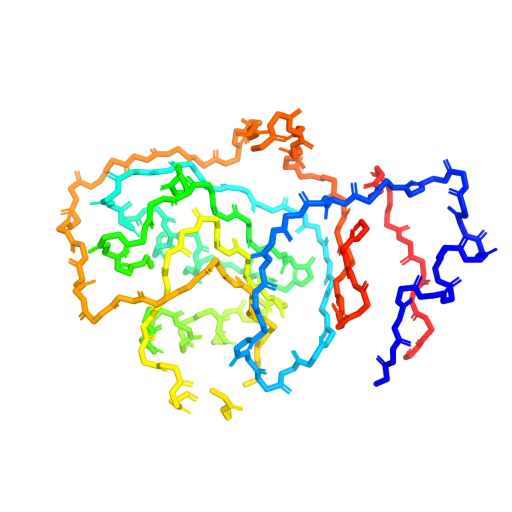46.56 162 ALA A CA 1
ATOM 1229 C C . ALA A 1 164 ? 6.178 23.561 28.001 1.00 48.72 162 ALA A C 1
ATOM 1230 O O . ALA A 1 164 ? 5.696 22.517 27.553 1.00 49.38 162 ALA A O 1
ATO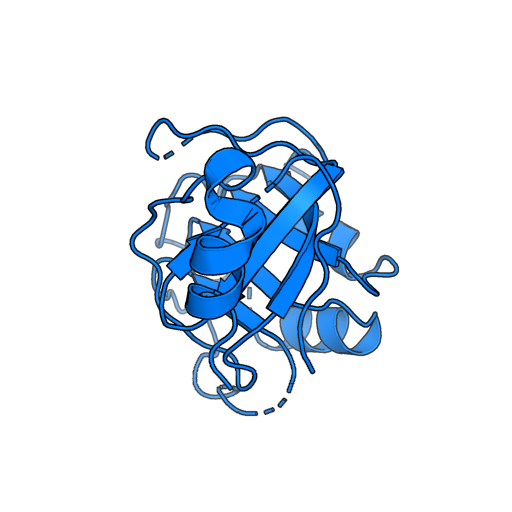M 1232 N N . GLU A 1 165 ? 6.937 23.599 29.082 1.00 50.99 163 GLU A N 1
ATOM 1233 C CA . GLU A 1 165 ? 7.166 22.447 29.941 1.00 51.84 163 GLU A CA 1
ATOM 1234 C C . GLU A 1 165 ? 8.378 22.698 30.843 1.00 51.66 163 GLU A C 1
ATOM 1235 O O . GLU A 1 165 ? 9.027 23.737 30.705 1.00 52.42 163 GLU A O 1
#

Solvent-accessible surface area: 7797 Å² total